Protein AF-C7GI98-F1 (afdb_monomer_lite)

Organism: NCBI:txid536231

Secondary structure (DSSP, 8-state):
--PPPPEEEE-SS--SSEEEEEEEEEEEEEEETTEEEEEEEEEEGGGGGSSSEEEEEE--SS-BHHHHHHHHHTTSTT-EEE-SS---B--S-EEEEEEEHHHHHHHHHHHTT--EEE-TT-SS-EEEES---PPP--TTS---------HHHH--

Sequence (156 aa):
NSMNAPIQLLGQGNTAGALFSGYPEKVEIKEERGYRIADIQAVSGTILLDQKKSNRVFQKKVQTYMGIASAVTADTEHSACILPGSDMRTGGTLIQYQETDWRFLKRMASQLGLPLVPDTSYYYPRFYLGLPEGEKRELGEIIFCDLCFDGRYYAV

Structure (mmCIF, N/CA/C/O backbone):
data_AF-C7GI98-F1
#
_entry.id   AF-C7GI98-F1
#
loop_
_atom_site.group_PDB
_atom_site.id
_atom_site.type_symbol
_atom_site.label_atom_id
_atom_site.label_alt_id
_atom_site.label_comp_id
_atom_site.label_asym_id
_atom_site.label_entity_id
_atom_site.label_seq_id
_atom_site.pdbx_PDB_ins_code
_atom_site.Cartn_x
_atom_site.Cartn_y
_atom_site.Cartn_z
_atom_site.occupancy
_atom_site.B_iso_or_equiv
_atom_site.auth_seq_id
_atom_site.auth_comp_id
_atom_site.auth_asym_id
_atom_site.auth_atom_id
_atom_site.pdbx_PDB_model_num
ATOM 1 N N . ASN A 1 1 ? -0.913 -18.409 -8.680 1.00 42.56 1 ASN A N 1
ATOM 2 C CA . ASN A 1 1 ? -0.400 -17.093 -9.107 1.00 42.56 1 ASN A CA 1
ATOM 3 C C . ASN A 1 1 ? 0.977 -16.881 -8.518 1.00 42.56 1 ASN A C 1
ATOM 5 O O . ASN A 1 1 ? 1.091 -16.288 -7.457 1.00 42.56 1 ASN A O 1
ATOM 9 N N . SER A 1 2 ? 2.014 -17.426 -9.153 1.00 44.22 2 SER A N 1
ATOM 10 C CA . SER A 1 2 ? 3.387 -17.034 -8.838 1.00 44.22 2 SER A CA 1
ATOM 11 C C . SER A 1 2 ? 3.554 -15.607 -9.341 1.00 44.22 2 SER A C 1
ATOM 13 O O . SER A 1 2 ? 3.569 -15.384 -10.551 1.00 44.22 2 SER A O 1
ATOM 15 N N . MET A 1 3 ? 3.581 -14.630 -8.441 1.00 56.97 3 MET A N 1
ATOM 16 C CA . MET A 1 3 ? 4.013 -13.302 -8.846 1.00 56.97 3 MET A CA 1
ATOM 17 C C . MET A 1 3 ? 5.445 -13.387 -9.347 1.00 56.97 3 MET A C 1
ATOM 19 O O . MET A 1 3 ? 6.275 -14.090 -8.771 1.00 56.97 3 MET A O 1
ATOM 23 N N . ASN A 1 4 ? 5.694 -12.706 -10.459 1.00 68.44 4 ASN A N 1
ATOM 24 C CA . ASN A 1 4 ? 7.030 -12.553 -11.008 1.00 68.44 4 ASN A CA 1
ATOM 25 C C . ASN A 1 4 ? 7.951 -11.953 -9.940 1.00 68.44 4 ASN A C 1
ATOM 27 O O . ASN A 1 4 ? 7.496 -11.191 -9.085 1.00 68.44 4 ASN A O 1
ATOM 31 N N . ALA A 1 5 ? 9.238 -12.297 -9.988 1.00 85.69 5 ALA A N 1
ATOM 32 C CA . ALA A 1 5 ? 10.224 -11.716 -9.086 1.00 85.69 5 ALA A CA 1
ATOM 33 C C . ALA A 1 5 ? 10.155 -10.177 -9.139 1.00 85.69 5 ALA A C 1
ATOM 35 O O . ALA A 1 5 ? 9.956 -9.616 -10.226 1.00 85.69 5 ALA A O 1
ATOM 36 N N . PRO A 1 6 ? 10.287 -9.491 -7.993 1.00 90.25 6 PRO A N 1
ATOM 37 C CA . PRO A 1 6 ? 10.216 -8.046 -7.982 1.00 90.25 6 PRO A CA 1
ATOM 38 C C . PRO A 1 6 ? 11.416 -7.434 -8.716 1.00 90.25 6 PRO A C 1
ATOM 40 O O . PRO A 1 6 ? 12.510 -7.999 -8.747 1.00 90.25 6 PRO A O 1
ATOM 43 N N . ILE A 1 7 ? 11.206 -6.253 -9.289 1.00 90.94 7 ILE A N 1
ATOM 44 C CA . ILE A 1 7 ? 12.221 -5.466 -9.986 1.00 90.94 7 ILE A CA 1
ATOM 45 C C . ILE A 1 7 ? 12.603 -4.237 -9.166 1.00 90.94 7 ILE A C 1
ATOM 47 O O . ILE A 1 7 ? 11.792 -3.704 -8.405 1.00 90.94 7 ILE A O 1
ATOM 51 N N . GLN A 1 8 ? 13.840 -3.783 -9.350 1.00 90.69 8 GLN A N 1
ATOM 52 C CA . GLN A 1 8 ? 14.367 -2.574 -8.731 1.00 90.69 8 GLN A CA 1
ATOM 53 C C . GLN A 1 8 ? 14.937 -1.632 -9.785 1.00 90.69 8 GLN A C 1
ATOM 55 O O . GLN A 1 8 ? 15.729 -2.045 -10.630 1.00 90.69 8 GLN A O 1
ATOM 60 N N . LEU A 1 9 ? 14.558 -0.362 -9.695 1.00 87.88 9 LEU A N 1
ATOM 61 C CA . LEU A 1 9 ? 15.184 0.738 -10.410 1.00 87.88 9 LEU A CA 1
ATOM 62 C C . LEU A 1 9 ? 16.106 1.474 -9.439 1.00 87.88 9 LEU A C 1
ATOM 64 O O . LEU A 1 9 ? 15.658 1.975 -8.407 1.00 87.88 9 LEU A O 1
ATOM 68 N N . LEU A 1 10 ? 17.392 1.540 -9.770 1.00 86.50 10 LEU A N 1
ATOM 69 C CA . LEU A 1 10 ? 18.412 2.194 -8.954 1.00 86.50 10 LEU A CA 1
ATOM 70 C C . LEU A 1 10 ? 18.889 3.473 -9.644 1.00 86.50 10 LEU A C 1
ATOM 72 O O . LEU A 1 10 ? 19.082 3.492 -10.859 1.00 86.50 10 LEU A O 1
ATOM 76 N N . GLY A 1 11 ? 19.091 4.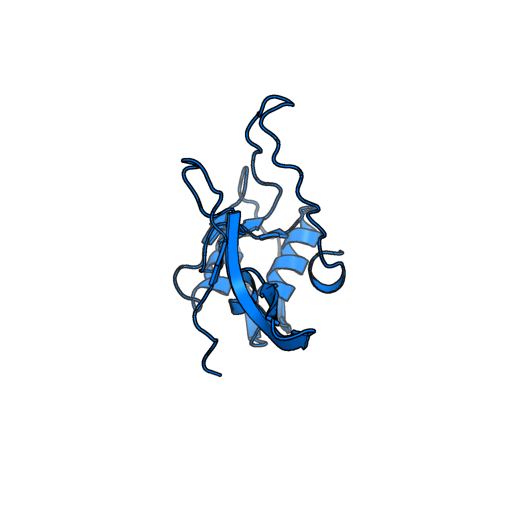532 -8.863 1.00 78.81 11 GLY A N 1
ATOM 77 C CA . GLY A 1 11 ? 19.710 5.761 -9.349 1.00 78.81 11 GLY A CA 1
ATOM 78 C C . GLY A 1 11 ? 21.210 5.567 -9.547 1.00 78.81 11 GLY A C 1
ATOM 79 O O . GLY A 1 11 ? 21.880 4.926 -8.736 1.00 78.81 11 GLY A O 1
ATOM 80 N N . GLN A 1 12 ? 21.759 6.120 -10.627 1.00 69.12 12 GLN A N 1
ATOM 81 C CA . GLN A 1 12 ? 23.196 6.073 -10.877 1.00 69.12 12 GLN A CA 1
ATOM 82 C C . GLN A 1 12 ? 23.886 7.197 -10.083 1.00 69.12 12 GLN A C 1
ATOM 84 O O . GLN A 1 12 ? 23.622 8.370 -10.323 1.00 69.12 12 GLN A O 1
ATOM 89 N N . GLY A 1 13 ? 24.762 6.838 -9.136 1.00 59.97 13 GLY A N 1
ATOM 90 C CA . GLY A 1 13 ? 25.473 7.787 -8.265 1.00 59.97 13 GLY A CA 1
ATOM 91 C C . GLY A 1 13 ? 24.946 7.786 -6.827 1.00 59.97 13 GLY A C 1
ATOM 92 O O . GLY A 1 13 ? 24.028 8.526 -6.503 1.00 59.97 13 GLY A O 1
ATOM 93 N N . ASN A 1 14 ? 25.532 6.917 -5.995 1.00 49.59 14 ASN A N 1
ATOM 94 C CA . ASN A 1 14 ? 25.487 6.842 -4.522 1.00 49.59 14 ASN A CA 1
ATOM 95 C C . ASN A 1 14 ? 24.277 7.469 -3.786 1.00 49.59 14 ASN A C 1
ATOM 97 O O . ASN A 1 14 ? 24.443 8.171 -2.790 1.00 49.59 14 ASN A O 1
ATOM 101 N N . THR A 1 15 ? 23.059 7.203 -4.249 1.00 57.34 15 THR A N 1
ATOM 102 C CA . THR A 1 15 ? 21.823 7.518 -3.529 1.00 57.34 15 THR A CA 1
ATOM 103 C C . THR A 1 15 ? 21.448 6.291 -2.703 1.00 57.34 15 THR A C 1
ATOM 105 O O . THR A 1 15 ? 21.424 5.173 -3.212 1.00 57.34 15 THR A O 1
ATOM 108 N N . ALA A 1 16 ? 21.228 6.477 -1.400 1.00 60.88 16 ALA A N 1
ATOM 109 C CA . ALA A 1 16 ? 21.104 5.405 -0.405 1.00 60.88 16 ALA A CA 1
ATOM 110 C C . ALA A 1 16 ? 19.768 4.620 -0.464 1.00 60.88 16 ALA A C 1
ATOM 112 O O . ALA A 1 16 ? 19.236 4.226 0.572 1.00 60.88 16 ALA A O 1
ATOM 113 N N . GLY A 1 17 ? 19.205 4.388 -1.655 1.00 71.56 17 GLY A N 1
ATOM 114 C CA . GLY A 1 17 ? 17.945 3.665 -1.821 1.00 71.56 17 GLY A CA 1
ATOM 115 C C . GLY A 1 17 ? 17.544 3.434 -3.278 1.00 71.56 17 GLY A C 1
ATOM 116 O O . GLY A 1 17 ? 18.023 4.106 -4.191 1.00 71.56 17 GLY A O 1
ATOM 117 N N . ALA A 1 18 ? 16.649 2.466 -3.494 1.00 84.19 18 ALA A N 1
ATOM 118 C CA . ALA A 1 18 ? 16.031 2.246 -4.796 1.00 84.19 18 ALA A CA 1
ATOM 119 C C . ALA A 1 18 ? 15.087 3.406 -5.146 1.00 84.19 18 ALA A C 1
ATOM 121 O O . ALA A 1 18 ? 14.302 3.840 -4.305 1.00 84.19 18 ALA A O 1
ATOM 122 N N . LEU A 1 19 ? 15.135 3.868 -6.399 1.00 85.69 19 LEU A N 1
ATOM 123 C CA . LEU A 1 19 ? 14.170 4.833 -6.938 1.00 85.69 19 LEU A CA 1
ATOM 124 C C . LEU A 1 19 ? 12.779 4.208 -7.051 1.00 85.69 19 LEU A C 1
ATOM 126 O O . LEU A 1 19 ? 11.769 4.886 -6.887 1.00 85.69 19 LEU A O 1
ATOM 130 N N . PHE A 1 20 ? 12.742 2.909 -7.347 1.00 89.19 20 PHE A N 1
ATOM 131 C CA . PHE A 1 20 ? 11.522 2.126 -7.375 1.00 89.19 20 PHE A CA 1
ATOM 132 C C . PHE A 1 20 ? 11.819 0.653 -7.079 1.00 89.19 20 PHE A C 1
ATOM 134 O O . PHE A 1 20 ? 12.808 0.102 -7.555 1.00 89.19 20 PHE A O 1
ATOM 141 N N . SER A 1 21 ? 10.923 0.012 -6.346 1.00 91.69 21 SER A N 1
ATOM 142 C CA . SER A 1 21 ? 10.881 -1.407 -6.032 1.00 91.69 21 SER A CA 1
ATOM 143 C C . SER A 1 21 ? 9.436 -1.869 -6.197 1.00 91.69 21 SER A C 1
ATOM 145 O O . SER A 1 21 ? 8.518 -1.303 -5.600 1.00 91.69 21 SER A O 1
ATOM 147 N N . GLY A 1 22 ? 9.210 -2.903 -6.998 1.00 92.81 22 GLY A N 1
ATOM 148 C CA . GLY A 1 22 ? 7.849 -3.354 -7.264 1.00 92.81 22 GLY A CA 1
ATOM 149 C C . GLY A 1 22 ? 7.779 -4.601 -8.122 1.00 92.81 22 GLY A C 1
ATOM 150 O O . GLY A 1 22 ? 8.787 -5.254 -8.372 1.00 92.81 22 GLY A O 1
ATOM 151 N N . TYR A 1 23 ? 6.579 -4.929 -8.576 1.00 92.75 23 TYR A N 1
ATOM 152 C CA . TYR A 1 23 ? 6.300 -6.121 -9.366 1.00 92.75 23 TYR A CA 1
ATOM 153 C C . TYR A 1 23 ? 5.963 -5.728 -10.805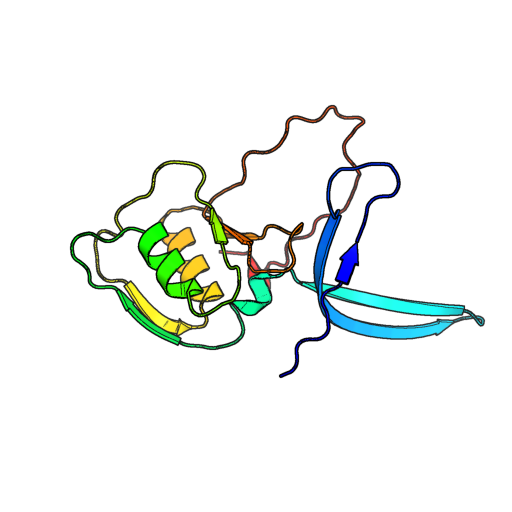 1.00 92.75 23 TYR A C 1
ATOM 155 O O . TYR A 1 23 ? 5.219 -4.764 -11.008 1.00 92.75 23 TYR A O 1
ATOM 163 N N . PRO A 1 24 ? 6.476 -6.452 -11.814 1.00 91.69 24 PRO A N 1
ATOM 164 C CA . PRO A 1 24 ? 6.105 -6.199 -13.198 1.00 91.69 24 PRO A CA 1
ATOM 165 C C . PRO A 1 24 ? 4.640 -6.601 -13.419 1.00 91.69 24 PRO A C 1
ATOM 167 O O . PRO A 1 24 ? 4.261 -7.754 -13.210 1.00 91.69 24 PRO A O 1
ATOM 170 N N . GLU A 1 25 ? 3.827 -5.642 -13.851 1.00 89.38 25 GLU A N 1
ATOM 171 C CA . GLU A 1 25 ? 2.418 -5.828 -14.214 1.00 89.38 25 GLU A CA 1
ATOM 172 C C . GLU A 1 25 ? 2.283 -6.191 -15.697 1.00 89.38 25 GLU A C 1
ATOM 174 O O . GLU A 1 25 ? 1.490 -7.058 -16.066 1.00 89.38 25 GLU A O 1
ATOM 179 N N . LYS A 1 26 ? 3.100 -5.568 -16.552 1.00 89.25 26 LYS A N 1
ATOM 180 C CA . LYS A 1 26 ? 3.115 -5.817 -17.993 1.00 89.25 26 LYS A CA 1
ATOM 181 C C . LYS A 1 26 ? 4.538 -5.739 -18.527 1.00 89.25 26 LYS A C 1
ATOM 183 O O . LYS A 1 26 ? 5.28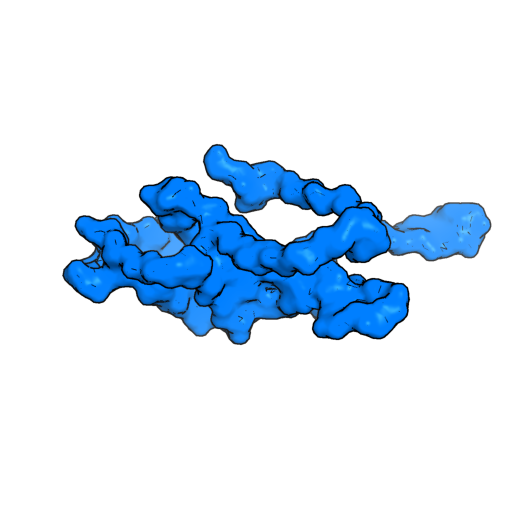3 -4.831 -18.172 1.00 89.25 26 LYS A O 1
ATOM 188 N N . VAL A 1 27 ? 4.898 -6.687 -19.388 1.00 89.56 27 VAL A N 1
ATOM 189 C CA . VAL A 1 27 ? 6.196 -6.724 -20.069 1.00 89.56 27 VAL A CA 1
ATOM 190 C C . VAL A 1 27 ? 5.950 -6.961 -21.551 1.00 89.56 27 VAL A C 1
ATOM 192 O O . VAL A 1 27 ? 5.330 -7.956 -21.924 1.00 89.56 27 VAL A O 1
ATOM 195 N N . GLU A 1 28 ? 6.439 -6.057 -22.392 1.00 91.44 28 GLU A N 1
ATOM 196 C CA . GLU A 1 28 ? 6.446 -6.207 -23.846 1.00 91.44 28 GLU A CA 1
ATOM 197 C C . GLU A 1 28 ? 7.882 -6.132 -24.355 1.00 91.44 28 GLU A C 1
ATOM 199 O O . GLU A 1 28 ? 8.651 -5.271 -23.937 1.00 91.44 28 GLU A O 1
ATOM 204 N N . ILE A 1 29 ? 8.250 -7.025 -25.272 1.00 91.75 29 ILE A N 1
ATOM 205 C CA . ILE A 1 29 ? 9.555 -7.002 -25.935 1.00 91.75 29 ILE A CA 1
ATOM 206 C C . ILE A 1 29 ? 9.308 -6.805 -27.424 1.00 91.75 29 ILE A C 1
ATOM 208 O O . ILE A 1 29 ? 8.548 -7.557 -28.035 1.00 91.75 29 ILE A O 1
ATOM 212 N N . LYS A 1 30 ? 9.947 -5.791 -28.001 1.00 92.31 30 LYS A N 1
ATOM 213 C CA . LYS A 1 30 ? 9.847 -5.428 -29.417 1.00 92.31 30 LYS A CA 1
ATOM 214 C C . LYS A 1 30 ? 11.239 -5.453 -30.035 1.00 92.31 30 LYS A C 1
ATOM 216 O O . LYS A 1 30 ? 12.220 -5.126 -29.371 1.00 92.31 30 LYS A O 1
ATOM 221 N N . GLU A 1 31 ? 11.330 -5.854 -31.297 1.00 91.25 31 GLU A N 1
ATOM 222 C CA . GLU A 1 31 ? 12.566 -5.761 -32.071 1.00 91.25 31 GLU A CA 1
ATOM 223 C C . GLU A 1 31 ? 12.406 -4.665 -33.121 1.00 91.25 31 GLU A C 1
ATOM 225 O O . GLU A 1 31 ? 11.534 -4.743 -33.985 1.00 91.25 31 GLU A O 1
ATOM 230 N N . GLU A 1 32 ? 13.226 -3.624 -33.029 1.00 89.50 32 GLU A N 1
A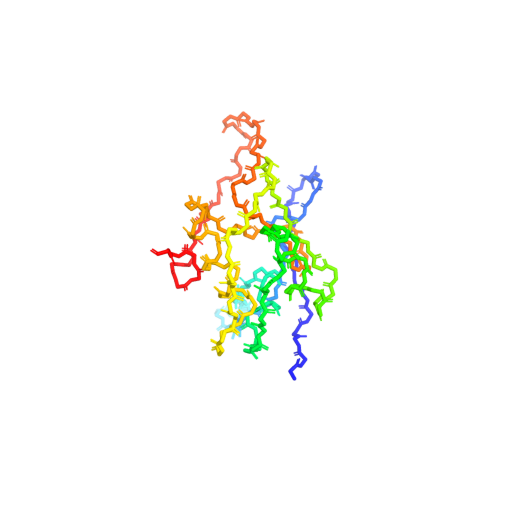TOM 231 C CA . GLU A 1 32 ? 13.162 -2.472 -33.917 1.00 89.50 32 GLU A CA 1
ATOM 232 C C . GLU A 1 32 ? 14.563 -2.133 -34.427 1.00 89.50 32 GLU A C 1
ATOM 234 O O . GLU A 1 32 ? 15.490 -1.903 -33.652 1.00 89.50 32 GLU A O 1
ATOM 239 N N . ARG A 1 33 ? 14.732 -2.129 -35.759 1.00 87.88 33 ARG A N 1
ATOM 240 C CA . ARG A 1 33 ? 16.006 -1.812 -36.441 1.00 87.88 33 ARG A CA 1
ATOM 241 C C . ARG A 1 33 ? 17.206 -2.634 -35.929 1.00 87.88 33 ARG A C 1
ATOM 243 O O . ARG A 1 33 ? 18.325 -2.133 -35.895 1.00 87.88 33 ARG A O 1
ATOM 250 N N . GLY A 1 34 ? 16.970 -3.889 -35.536 1.00 90.19 34 GLY A N 1
ATOM 251 C CA . GLY A 1 34 ? 17.990 -4.798 -34.996 1.00 90.19 34 GLY A CA 1
ATOM 252 C C . GLY A 1 34 ? 18.274 -4.643 -33.496 1.00 90.19 34 GLY A C 1
ATOM 253 O O . GLY A 1 34 ? 19.124 -5.356 -32.967 1.00 90.19 34 GLY A O 1
ATOM 254 N N . TYR A 1 35 ? 17.565 -3.753 -32.794 1.00 89.56 35 TYR A N 1
ATOM 255 C CA . TYR A 1 35 ? 17.629 -3.609 -31.339 1.00 89.56 35 TYR A CA 1
ATOM 256 C C . TYR A 1 35 ? 16.433 -4.286 -30.674 1.00 89.56 35 TYR A C 1
ATOM 258 O O . TYR A 1 35 ? 15.310 -4.187 -31.161 1.00 89.56 35 TYR A O 1
ATOM 266 N N . ARG A 1 36 ? 16.658 -4.928 -29.523 1.00 89.81 36 ARG A N 1
ATOM 267 C CA . ARG A 1 36 ? 15.580 -5.422 -28.657 1.00 89.81 36 ARG A CA 1
ATOM 268 C C . ARG A 1 36 ? 15.259 -4.373 -27.601 1.00 89.81 36 ARG A C 1
ATOM 270 O O . ARG A 1 36 ? 16.131 -4.009 -26.818 1.00 89.81 36 ARG A O 1
ATOM 277 N N . ILE A 1 37 ? 14.016 -3.917 -27.584 1.00 91.06 37 ILE A N 1
ATOM 278 C CA . ILE A 1 37 ? 13.484 -2.922 -26.654 1.00 91.06 37 ILE A CA 1
ATOM 279 C C . ILE A 1 37 ? 12.500 -3.635 -25.726 1.00 91.06 37 ILE A C 1
ATOM 281 O O . ILE A 1 37 ? 11.646 -4.385 -26.198 1.00 91.06 37 ILE A O 1
ATOM 285 N N . ALA A 1 38 ? 12.632 -3.423 -24.416 1.00 88.62 38 ALA A N 1
ATOM 286 C CA . ALA A 1 38 ? 11.720 -3.961 -23.412 1.00 88.62 38 ALA A CA 1
ATOM 287 C C . ALA A 1 38 ? 10.940 -2.823 -22.741 1.00 88.62 38 ALA A C 1
ATOM 289 O O . ALA A 1 38 ? 11.536 -1.986 -22.065 1.00 88.62 38 ALA A O 1
ATOM 290 N N . ASP A 1 39 ? 9.618 -2.834 -22.896 1.00 90.06 39 ASP A N 1
ATOM 291 C CA . ASP A 1 39 ? 8.691 -1.944 -22.199 1.00 90.06 39 ASP A CA 1
ATOM 292 C C . ASP A 1 39 ? 8.159 -2.672 -20.959 1.00 90.06 39 ASP A C 1
ATOM 294 O O . ASP A 1 39 ? 7.487 -3.703 -21.068 1.00 90.06 39 ASP A O 1
ATOM 298 N N . ILE A 1 40 ? 8.464 -2.150 -19.770 1.00 88.38 40 ILE A N 1
ATOM 299 C CA . ILE A 1 40 ? 8.073 -2.755 -18.492 1.00 88.38 40 ILE A CA 1
ATOM 300 C C . ILE A 1 40 ? 7.205 -1.765 -17.719 1.00 88.38 40 ILE A C 1
ATOM 302 O O . ILE A 1 40 ? 7.669 -0.704 -17.312 1.00 88.38 40 ILE A O 1
ATOM 306 N N . GLN A 1 41 ? 5.954 -2.144 -17.470 1.00 91.25 41 GLN A N 1
ATOM 307 C CA . GLN A 1 41 ? 5.076 -1.473 -16.517 1.00 91.25 41 GLN A CA 1
ATOM 308 C C . GLN A 1 41 ? 5.162 -2.210 -15.187 1.00 91.25 41 GLN A C 1
ATOM 310 O O . GLN A 1 41 ? 4.951 -3.425 -15.132 1.00 91.25 41 GLN A O 1
ATOM 315 N N . ALA A 1 42 ? 5.455 -1.481 -14.116 1.00 90.94 42 ALA A N 1
ATOM 316 C CA . ALA A 1 42 ? 5.566 -2.045 -12.783 1.00 90.94 42 ALA A CA 1
ATOM 317 C C . ALA A 1 42 ? 4.703 -1.291 -11.775 1.00 90.94 42 ALA A C 1
ATOM 319 O O . ALA A 1 42 ? 4.483 -0.087 -11.892 1.00 90.94 42 ALA A O 1
ATOM 320 N N . VAL A 1 43 ? 4.234 -2.026 -10.772 1.00 92.50 43 VAL A N 1
ATOM 321 C CA . VAL A 1 43 ? 3.390 -1.535 -9.679 1.00 92.50 43 VAL A CA 1
ATOM 322 C C . VAL A 1 43 ? 4.082 -1.775 -8.341 1.00 92.50 43 VAL A C 1
ATOM 324 O O . VAL A 1 43 ? 4.878 -2.705 -8.205 1.00 92.50 43 VAL A O 1
ATOM 327 N N . SER A 1 44 ? 3.824 -0.920 -7.352 1.00 93.19 44 SER A N 1
ATOM 328 C CA . SER A 1 44 ? 4.478 -1.010 -6.039 1.00 93.19 44 SER A CA 1
ATOM 329 C C . SER A 1 44 ? 4.083 -2.283 -5.282 1.00 93.19 44 SER A C 1
ATOM 331 O O . SER A 1 44 ? 3.114 -2.964 -5.629 1.00 93.19 44 SER A O 1
ATOM 333 N N . GLY A 1 45 ? 4.787 -2.575 -4.184 1.00 93.38 45 GLY A N 1
ATOM 334 C CA . GLY A 1 45 ? 4.487 -3.726 -3.327 1.00 93.38 45 GLY A CA 1
ATOM 335 C C . GLY A 1 45 ? 3.050 -3.774 -2.794 1.00 93.38 45 GLY A C 1
ATOM 336 O O . GLY A 1 45 ? 2.550 -4.846 -2.469 1.00 93.38 45 GLY A O 1
ATOM 337 N N . THR A 1 46 ? 2.331 -2.646 -2.768 1.00 94.81 46 THR A N 1
ATOM 338 C CA . THR A 1 46 ? 0.919 -2.599 -2.342 1.00 94.81 46 THR A CA 1
ATOM 339 C C . THR A 1 46 ? -0.027 -3.436 -3.207 1.00 94.81 46 THR A C 1
ATOM 341 O O . THR A 1 46 ? -1.094 -3.812 -2.722 1.00 94.81 46 THR A O 1
ATOM 344 N N . ILE A 1 47 ? 0.380 -3.842 -4.419 1.00 94.00 47 ILE A N 1
ATOM 345 C CA . ILE A 1 47 ? -0.388 -4.783 -5.250 1.00 94.00 47 ILE A CA 1
ATOM 346 C C . ILE A 1 47 ? -0.663 -6.114 -4.539 1.00 94.00 47 ILE A C 1
ATOM 348 O O . ILE A 1 47 ? -1.660 -6.772 -4.828 1.00 94.00 47 ILE A O 1
ATOM 352 N N . LEU A 1 48 ? 0.180 -6.513 -3.580 1.00 94.00 48 LEU A N 1
ATOM 353 C CA . LEU A 1 48 ? -0.020 -7.723 -2.775 1.00 94.00 48 LEU A CA 1
ATOM 354 C C . LEU A 1 48 ? -1.275 -7.642 -1.894 1.00 94.00 48 LEU A C 1
ATOM 356 O O . LEU A 1 48 ? -1.878 -8.667 -1.591 1.00 94.00 48 LEU A O 1
ATOM 360 N N . LEU A 1 49 ? -1.712 -6.429 -1.547 1.00 96.00 49 LEU A N 1
ATOM 361 C CA . LEU A 1 49 ? -2.926 -6.177 -0.768 1.00 96.00 49 LEU A CA 1
ATOM 362 C C . LEU A 1 49 ? -4.186 -6.086 -1.647 1.00 96.00 49 LEU A C 1
ATOM 364 O O . LEU A 1 49 ? -5.300 -6.079 -1.123 1.00 96.00 49 LEU A O 1
ATOM 368 N N . ASP A 1 50 ? -4.049 -6.017 -2.976 1.00 95.62 50 ASP A N 1
ATOM 369 C CA . ASP A 1 50 ? -5.170 -5.822 -3.910 1.00 95.62 50 ASP A CA 1
ATOM 370 C C . ASP A 1 50 ? -5.531 -7.087 -4.714 1.00 95.62 50 ASP A C 1
ATOM 372 O O . ASP A 1 50 ? -6.097 -7.015 -5.801 1.00 95.62 50 ASP A O 1
ATOM 376 N N . GLN A 1 51 ? -5.209 -8.276 -4.192 1.00 90.50 51 GLN A N 1
ATOM 377 C CA . GLN A 1 51 ? -5.329 -9.537 -4.952 1.00 90.50 51 GLN A CA 1
ATOM 378 C C . GLN A 1 51 ? -6.556 -10.361 -4.605 1.00 90.50 51 GLN A C 1
ATOM 380 O O . GLN A 1 51 ? -7.125 -11.049 -5.453 1.00 90.50 51 GLN A O 1
ATOM 385 N N . LYS A 1 52 ? -6.938 -10.342 -3.329 1.00 93.88 52 LYS A N 1
ATOM 386 C CA . LYS A 1 52 ? -7.973 -11.211 -2.787 1.00 93.88 52 LYS A CA 1
ATOM 387 C C . LYS A 1 52 ? -8.989 -10.377 -2.034 1.00 93.88 52 LYS A C 1
ATOM 389 O O . LYS A 1 52 ? -8.642 -9.563 -1.186 1.00 93.88 52 LYS A O 1
ATOM 394 N N . LYS A 1 53 ? -10.261 -10.617 -2.341 1.00 96.75 53 LYS A N 1
ATOM 395 C CA . LYS A 1 53 ? -11.376 -10.074 -1.571 1.00 96.75 53 LYS A CA 1
ATOM 396 C C . LYS A 1 53 ? -11.514 -10.824 -0.255 1.00 96.75 53 LYS A C 1
ATOM 398 O O . LYS A 1 53 ? -11.454 -12.056 -0.231 1.00 96.75 53 LYS A O 1
ATOM 403 N N . SER A 1 54 ? -11.780 -10.077 0.802 1.00 96.44 54 SER A N 1
ATOM 404 C CA . SER A 1 54 ? -11.932 -10.606 2.151 1.00 96.44 54 SER A CA 1
ATOM 405 C C . SER A 1 54 ? -13.261 -10.163 2.754 1.00 96.44 54 SER A C 1
ATOM 407 O O . SER A 1 54 ? -13.884 -9.197 2.312 1.00 96.44 54 SER A O 1
ATOM 409 N N . ASN A 1 55 ? -13.712 -10.911 3.761 1.00 97.25 55 ASN A N 1
ATOM 410 C CA . ASN A 1 55 ? -14.875 -10.563 4.566 1.00 97.25 55 ASN A CA 1
ATOM 411 C C . ASN A 1 55 ? -14.447 -10.585 6.034 1.00 97.25 55 ASN A C 1
ATOM 413 O O . ASN A 1 55 ? -14.160 -11.654 6.571 1.00 97.25 55 ASN A O 1
ATOM 417 N N . ARG A 1 56 ? -14.344 -9.412 6.662 1.00 96.88 56 ARG A N 1
ATOM 418 C CA . ARG A 1 56 ? -13.867 -9.254 8.044 1.00 96.88 56 ARG A CA 1
ATOM 419 C C . ARG A 1 56 ? -14.718 -8.221 8.777 1.00 96.88 56 ARG A C 1
ATOM 421 O O . ARG A 1 56 ? -15.209 -7.268 8.176 1.00 96.88 56 ARG A O 1
ATOM 428 N N . VAL A 1 57 ? -14.885 -8.407 10.082 1.00 96.94 57 VAL A N 1
ATOM 429 C CA . VAL A 1 57 ? -15.696 -7.532 10.935 1.00 96.94 57 VAL A CA 1
ATOM 430 C C . VAL A 1 57 ? -14.841 -7.018 12.089 1.00 96.94 57 VAL A C 1
ATOM 432 O O . VAL A 1 57 ? -14.275 -7.800 12.851 1.00 96.94 57 VAL A O 1
ATOM 435 N N . PHE A 1 58 ? -14.777 -5.697 12.235 1.00 96.31 58 PHE A N 1
ATOM 436 C CA . PHE A 1 58 ? -14.007 -4.998 13.260 1.00 96.31 58 PHE A CA 1
ATOM 437 C C . PHE A 1 58 ? -14.969 -4.259 14.198 1.00 96.31 58 PHE A C 1
ATOM 439 O O . PHE A 1 58 ? -15.444 -3.165 13.888 1.00 96.31 58 PHE A O 1
ATOM 446 N N . GLN A 1 59 ? -15.284 -4.885 15.335 1.00 94.31 59 GLN A N 1
ATOM 447 C CA . GLN A 1 59 ? -16.312 -4.453 16.302 1.00 94.31 59 GLN A CA 1
ATOM 448 C C . GLN A 1 59 ? -15.762 -4.140 17.704 1.00 94.31 59 GLN A C 1
ATOM 450 O O . GLN A 1 59 ? -16.525 -3.953 18.654 1.00 94.31 59 GLN A O 1
ATOM 455 N N . LYS A 1 60 ? -14.439 -4.123 17.889 1.00 92.19 60 LYS A N 1
ATOM 456 C CA . LYS A 1 60 ? -13.851 -3.927 19.220 1.00 92.19 60 LYS A CA 1
ATOM 457 C C . LYS A 1 60 ? -14.179 -2.516 19.732 1.00 92.19 60 LYS A C 1
ATOM 459 O O . LYS A 1 60 ? -13.951 -1.527 19.042 1.00 92.19 60 LYS A O 1
ATOM 464 N N . LYS A 1 61 ? -14.655 -2.421 20.985 1.00 82.88 61 LYS A N 1
ATOM 465 C CA . LYS A 1 61 ? -15.045 -1.146 21.634 1.00 82.88 61 LYS A CA 1
ATOM 466 C C . LYS A 1 61 ? -13.920 -0.106 21.629 1.00 82.88 61 LYS A C 1
ATOM 468 O O . LYS A 1 61 ? -14.162 1.088 21.460 1.00 82.88 61 LYS A O 1
ATOM 473 N N . VAL A 1 62 ? -12.688 -0.559 21.849 1.00 88.44 62 VAL A N 1
ATOM 474 C CA . VAL A 1 62 ? -11.471 0.255 21.806 1.00 88.44 62 VAL A CA 1
ATOM 475 C C . VAL A 1 62 ? -10.621 -0.277 20.655 1.00 88.44 62 VAL A C 1
ATOM 477 O O . VAL A 1 62 ? -9.837 -1.202 20.842 1.00 88.44 62 VAL A O 1
ATOM 480 N N . GLN A 1 63 ? -10.840 0.248 19.447 1.00 93.38 63 GLN A N 1
ATOM 481 C CA . GLN A 1 63 ? -10.058 -0.097 18.258 1.00 93.38 63 GLN A CA 1
ATOM 482 C C . GLN A 1 63 ? -9.693 1.157 17.473 1.00 93.38 63 GLN A C 1
ATOM 484 O O . GLN A 1 63 ? -10.483 2.107 17.390 1.00 93.38 63 GLN A O 1
ATOM 489 N N . THR A 1 64 ? -8.505 1.137 16.894 1.00 95.44 64 THR A N 1
ATOM 490 C CA . THR A 1 64 ? -7.935 2.262 16.165 1.00 95.44 64 THR A CA 1
ATOM 491 C C . THR A 1 64 ? -7.738 1.936 14.693 1.00 95.44 64 THR A C 1
ATOM 493 O O . THR A 1 64 ? -7.801 0.767 14.300 1.00 95.44 64 THR A O 1
ATOM 496 N N . TYR A 1 65 ? -7.522 2.964 13.876 1.00 94.31 65 TYR A N 1
ATOM 497 C CA . TYR A 1 65 ? -7.278 2.780 12.448 1.00 94.31 65 TYR A CA 1
ATOM 498 C C . TYR A 1 65 ? -5.988 1.997 12.200 1.00 94.31 65 TYR A C 1
ATOM 500 O O . TYR A 1 65 ? -6.019 1.057 11.407 1.00 94.31 65 TYR A O 1
ATOM 508 N N . MET A 1 66 ? -4.903 2.279 12.935 1.00 95.12 66 MET A N 1
ATOM 509 C CA . MET A 1 66 ? -3.675 1.480 12.812 1.00 95.12 66 MET A CA 1
ATOM 510 C C . MET A 1 66 ? -3.862 0.048 13.302 1.00 95.12 66 MET A C 1
ATOM 512 O O . MET A 1 66 ? -3.355 -0.881 12.682 1.00 95.12 66 MET A O 1
ATOM 516 N N . GLY A 1 67 ? -4.635 -0.164 14.371 1.00 95.50 67 GLY A N 1
ATOM 517 C CA . GLY A 1 67 ? -4.935 -1.510 14.856 1.00 95.50 67 GLY A CA 1
ATOM 518 C C . GLY A 1 67 ? -5.683 -2.359 13.824 1.00 95.50 67 GLY A C 1
ATOM 519 O O . GLY A 1 67 ? -5.399 -3.547 13.678 1.00 95.50 67 GLY A O 1
ATOM 520 N N . ILE A 1 68 ? -6.617 -1.752 13.084 1.00 96.00 68 ILE A N 1
ATOM 521 C CA . ILE A 1 68 ? -7.306 -2.423 11.976 1.00 96.00 68 ILE A CA 1
ATOM 522 C C . ILE A 1 68 ? -6.364 -2.619 10.792 1.00 96.00 68 ILE A C 1
ATOM 524 O O . ILE A 1 68 ? -6.333 -3.720 10.254 1.00 96.00 68 ILE A O 1
ATOM 528 N N . ALA A 1 69 ? -5.578 -1.608 10.410 1.00 96.06 69 ALA A N 1
ATOM 529 C CA . ALA A 1 69 ? -4.634 -1.723 9.301 1.00 96.06 69 ALA A CA 1
ATOM 530 C C . ALA A 1 69 ? -3.651 -2.883 9.519 1.00 96.06 69 ALA A C 1
ATOM 532 O O . ALA A 1 69 ? -3.528 -3.742 8.651 1.00 96.06 69 ALA A O 1
ATOM 533 N N . SER A 1 70 ? -3.068 -2.991 10.717 1.00 95.12 70 SER A N 1
ATOM 534 C CA . SER A 1 70 ? -2.196 -4.110 11.091 1.00 95.12 70 SER A CA 1
ATOM 535 C C . SER A 1 70 ? -2.902 -5.466 11.030 1.00 95.12 70 SER A C 1
ATOM 537 O O . SER A 1 70 ? -2.301 -6.452 10.621 1.00 95.12 70 SER A O 1
ATOM 539 N N . ALA A 1 71 ? -4.177 -5.543 11.424 1.00 95.62 71 ALA A N 1
ATOM 540 C CA . ALA A 1 71 ? -4.943 -6.788 11.351 1.00 95.62 71 ALA A CA 1
ATOM 541 C C . ALA A 1 71 ? -5.300 -7.174 9.907 1.00 95.62 71 ALA A C 1
ATOM 543 O O . ALA A 1 71 ? -5.335 -8.355 9.576 1.00 95.62 71 ALA A O 1
ATOM 544 N N . VAL A 1 72 ? -5.570 -6.186 9.054 1.00 96.25 72 VAL A N 1
ATOM 545 C CA . VAL A 1 72 ? -5.886 -6.376 7.634 1.00 96.25 72 VAL A CA 1
ATOM 546 C C . VAL A 1 72 ? -4.665 -6.874 6.870 1.00 96.25 72 VAL A C 1
ATOM 548 O O . VAL A 1 72 ? -4.803 -7.770 6.045 1.00 96.25 72 VAL A O 1
ATOM 551 N N . THR A 1 73 ? -3.476 -6.340 7.159 1.00 95.44 73 THR A N 1
ATOM 552 C CA . THR A 1 73 ? -2.247 -6.709 6.444 1.00 95.44 73 THR A CA 1
ATOM 553 C C . THR A 1 73 ? -1.490 -7.884 7.071 1.00 95.44 73 THR A C 1
ATOM 555 O O . THR A 1 73 ? -0.493 -8.321 6.503 1.00 95.44 73 THR A O 1
ATOM 558 N N . ALA A 1 74 ? -1.958 -8.436 8.197 1.00 93.81 74 ALA A N 1
ATOM 559 C CA . ALA A 1 74 ? -1.280 -9.504 8.942 1.00 93.81 74 ALA A CA 1
ATOM 560 C C . ALA A 1 74 ? -1.003 -10.771 8.113 1.00 93.81 74 ALA A C 1
ATOM 562 O O . ALA A 1 74 ? 0.009 -11.433 8.324 1.00 93.81 74 ALA A O 1
ATOM 563 N N . ASP A 1 75 ? -1.881 -11.083 7.157 1.00 91.00 75 ASP A N 1
ATOM 564 C CA . ASP A 1 75 ? -1.739 -12.243 6.268 1.00 91.00 75 ASP A CA 1
ATOM 565 C C . ASP A 1 75 ? -0.745 -11.990 5.113 1.00 91.00 75 ASP A C 1
ATOM 567 O O . ASP A 1 75 ? -0.501 -12.881 4.301 1.00 91.00 75 ASP A O 1
ATOM 571 N N . THR A 1 76 ? -0.196 -10.774 4.999 1.00 92.19 76 THR A N 1
ATOM 572 C CA . THR A 1 76 ? 0.727 -10.376 3.929 1.00 92.19 76 THR A CA 1
ATOM 573 C C . THR A 1 76 ? 2.127 -10.131 4.479 1.00 92.19 76 THR A C 1
ATOM 575 O O . THR A 1 76 ? 2.332 -9.290 5.360 1.00 92.19 76 THR A O 1
ATOM 578 N N . GLU A 1 77 ? 3.099 -10.854 3.925 1.00 89.75 77 GLU A N 1
ATOM 579 C CA . GLU A 1 77 ? 4.488 -10.849 4.381 1.00 89.75 77 GLU A CA 1
ATOM 580 C C . GLU A 1 77 ? 5.108 -9.451 4.404 1.00 89.75 77 GLU A C 1
ATOM 582 O O . GLU A 1 77 ? 4.954 -8.663 3.468 1.00 89.75 77 GLU A O 1
ATOM 587 N N . HIS A 1 78 ? 5.828 -9.172 5.497 1.00 91.69 78 HIS A N 1
ATOM 588 C CA . HIS A 1 78 ? 6.612 -7.951 5.716 1.00 91.69 78 HIS A CA 1
ATOM 589 C C . HIS A 1 78 ? 5.854 -6.642 5.433 1.00 91.69 78 HIS A C 1
ATOM 591 O O . HIS A 1 78 ? 6.468 -5.614 5.128 1.00 91.69 78 HIS A O 1
ATOM 597 N N . SER A 1 79 ? 4.524 -6.674 5.541 1.00 93.81 79 SER A N 1
ATOM 598 C CA . SER A 1 79 ? 3.687 -5.504 5.334 1.00 93.81 79 SER A CA 1
ATOM 599 C C . SER A 1 79 ? 3.851 -4.492 6.469 1.00 93.81 79 SER A C 1
ATOM 601 O O . SER A 1 79 ? 4.062 -4.846 7.630 1.00 93.81 79 SER A O 1
ATOM 603 N N . ALA A 1 80 ? 3.762 -3.209 6.130 1.00 93.81 80 ALA A N 1
ATOM 604 C CA . ALA A 1 80 ? 3.881 -2.114 7.078 1.00 93.81 80 ALA A CA 1
ATOM 605 C C . ALA A 1 80 ? 2.949 -0.959 6.697 1.00 93.81 80 ALA A C 1
ATOM 607 O O . ALA A 1 80 ? 3.022 -0.415 5.596 1.00 93.81 80 ALA A O 1
ATOM 608 N N . CYS A 1 81 ? 2.107 -0.556 7.645 1.00 94.94 81 CYS A N 1
ATOM 609 C CA . CYS A 1 81 ? 1.342 0.683 7.581 1.00 94.94 81 CYS A CA 1
ATOM 610 C C . CYS A 1 81 ? 2.032 1.725 8.463 1.00 94.94 81 CYS A C 1
ATOM 612 O O . CYS A 1 81 ? 2.360 1.437 9.614 1.00 94.94 81 CYS A O 1
ATOM 614 N N . ILE A 1 82 ? 2.236 2.929 7.938 1.00 93.75 82 ILE A N 1
ATOM 615 C CA . ILE A 1 82 ? 2.859 4.050 8.645 1.00 93.75 82 ILE A CA 1
ATOM 616 C C . ILE A 1 82 ? 1.819 5.163 8.768 1.00 93.75 82 ILE A C 1
ATOM 618 O O . ILE A 1 82 ? 1.190 5.529 7.782 1.00 93.75 82 ILE A O 1
ATOM 622 N N . LEU A 1 83 ? 1.635 5.714 9.966 1.00 91.88 83 LEU A N 1
ATOM 623 C CA . LEU A 1 83 ? 0.767 6.870 10.193 1.00 91.88 83 LEU A CA 1
ATOM 624 C C . LEU A 1 83 ? 1.613 8.037 10.706 1.00 91.88 83 LEU A C 1
ATOM 626 O O . LEU A 1 83 ? 2.073 7.995 11.848 1.00 91.88 83 LEU A O 1
ATOM 630 N N . PRO A 1 84 ? 1.826 9.069 9.879 1.00 83.62 84 PRO A N 1
ATOM 631 C CA . PRO A 1 84 ? 2.402 10.330 10.317 1.00 83.62 84 PRO A CA 1
ATOM 632 C C . PRO A 1 84 ? 1.413 11.029 11.257 1.00 83.62 84 PRO A C 1
ATOM 634 O O . PRO A 1 84 ? 0.385 11.552 10.829 1.00 83.62 84 PRO A O 1
ATOM 637 N N . GLY A 1 85 ? 1.692 10.984 12.559 1.00 85.25 85 GLY A N 1
ATOM 638 C CA . GLY A 1 85 ? 0.858 11.593 13.594 1.00 85.25 85 GLY A CA 1
ATOM 639 C C . GLY A 1 85 ? 0.252 10.587 14.571 1.00 85.25 85 GLY A C 1
ATOM 640 O O . GLY A 1 85 ? 0.770 9.493 14.786 1.00 85.25 85 GLY A O 1
ATOM 641 N N . SER A 1 86 ? -0.825 11.001 15.239 1.00 88.25 86 SER A N 1
ATOM 642 C CA . SER A 1 86 ? -1.464 10.201 16.285 1.00 88.25 86 SER A CA 1
ATOM 643 C C . SER A 1 86 ? -2.543 9.282 15.726 1.00 88.25 86 SER A C 1
ATOM 645 O O . SER A 1 86 ? -3.391 9.695 14.938 1.00 88.25 86 SER A O 1
ATOM 647 N N . ASP A 1 87 ? -2.539 8.038 16.196 1.00 91.12 87 ASP A N 1
ATOM 648 C CA . ASP A 1 87 ? -3.576 7.065 15.873 1.00 91.12 87 ASP A CA 1
ATOM 649 C C . ASP A 1 87 ? -4.931 7.463 16.473 1.00 91.12 87 ASP A C 1
ATOM 651 O O . ASP A 1 87 ? -5.024 8.025 17.568 1.00 91.12 87 ASP A O 1
ATOM 655 N N . MET A 1 88 ? -5.998 7.160 15.740 1.00 90.88 88 MET A N 1
ATOM 656 C CA . MET A 1 88 ? -7.355 7.593 16.054 1.00 90.88 88 MET A CA 1
ATOM 657 C C . MET A 1 88 ? -8.265 6.393 16.270 1.00 90.88 88 MET A C 1
ATOM 659 O O . MET A 1 88 ? -8.126 5.346 15.636 1.00 90.88 88 MET A O 1
ATOM 663 N N . ARG A 1 89 ? -9.252 6.544 17.155 1.00 92.94 89 ARG A N 1
ATOM 664 C CA . ARG A 1 89 ? -10.292 5.526 17.339 1.00 92.94 89 ARG A CA 1
ATOM 665 C C . ARG A 1 89 ? -11.277 5.579 16.179 1.00 92.94 89 ARG A C 1
ATOM 667 O O . ARG A 1 89 ? -11.700 6.649 15.764 1.00 92.94 89 ARG A O 1
ATOM 674 N N . THR A 1 90 ? -11.695 4.409 15.717 1.00 89.75 90 THR A N 1
ATOM 675 C CA . THR A 1 90 ? -12.638 4.278 14.585 1.00 89.75 90 THR A CA 1
ATOM 676 C C . THR A 1 90 ? -14.068 4.682 14.942 1.00 89.75 90 THR A C 1
ATOM 678 O O . THR A 1 90 ? -14.886 4.893 14.057 1.00 89.75 90 THR A O 1
ATOM 681 N N . GLY A 1 91 ? -14.386 4.781 16.238 1.00 84.69 91 GLY A N 1
ATOM 682 C CA . GLY A 1 91 ? -15.680 5.266 16.730 1.00 84.69 91 GLY A CA 1
ATOM 683 C C . GLY A 1 91 ? -16.873 4.343 16.455 1.00 84.69 91 GLY A C 1
ATOM 684 O O . GLY A 1 91 ? -17.984 4.663 16.865 1.00 84.69 91 GLY A O 1
ATOM 685 N N . GLY A 1 92 ? -16.669 3.192 15.810 1.00 87.38 92 GLY A N 1
ATOM 686 C CA . GLY A 1 92 ? -17.757 2.310 15.412 1.00 87.38 92 GLY A CA 1
ATOM 687 C C . GLY A 1 92 ? -17.291 1.003 14.783 1.00 87.38 92 GLY A C 1
ATOM 688 O O . GLY A 1 92 ? -16.121 0.627 14.848 1.00 87.38 92 GLY A O 1
ATOM 689 N N . THR A 1 93 ? -18.251 0.298 14.189 1.00 92.69 93 THR A N 1
ATOM 690 C CA . THR A 1 93 ? -18.003 -0.969 13.499 1.00 92.69 93 THR A CA 1
ATOM 691 C C . THR A 1 93 ? -17.544 -0.710 12.073 1.00 92.69 93 THR A C 1
ATOM 693 O O . THR A 1 93 ? -18.215 0.003 11.329 1.00 92.69 93 THR A O 1
ATOM 696 N N . LEU A 1 94 ? -16.447 -1.347 11.672 1.00 95.06 94 LEU A N 1
ATOM 697 C CA . LEU A 1 94 ? -16.012 -1.389 10.281 1.00 95.06 94 LEU A CA 1
ATOM 698 C C . LEU A 1 94 ? -16.134 -2.817 9.762 1.00 95.06 94 LEU A C 1
ATOM 700 O O . LEU A 1 94 ? -15.719 -3.772 10.415 1.00 95.06 94 LEU A O 1
ATOM 704 N N . ILE A 1 95 ? -16.729 -2.959 8.584 1.00 96.31 95 ILE A N 1
ATOM 705 C CA . ILE A 1 95 ? -16.903 -4.243 7.912 1.00 96.31 95 ILE A CA 1
ATOM 706 C C . ILE A 1 95 ? -16.157 -4.149 6.595 1.00 96.31 95 ILE A C 1
ATOM 708 O O . ILE A 1 95 ? -16.440 -3.248 5.809 1.00 96.31 95 ILE A O 1
ATOM 712 N N . GLN A 1 96 ? -15.223 -5.063 6.374 1.00 97.69 96 GLN A N 1
ATOM 713 C CA . GLN A 1 96 ? -14.666 -5.339 5.060 1.00 97.69 96 GLN A CA 1
ATOM 714 C C . GLN A 1 96 ? -15.586 -6.364 4.400 1.00 97.69 96 GLN A C 1
ATOM 716 O O . GLN A 1 96 ? -15.734 -7.463 4.935 1.00 97.69 96 GLN A O 1
ATOM 721 N N . TYR A 1 97 ? -16.232 -6.020 3.287 1.00 97.56 97 TYR A N 1
ATOM 722 C CA . TYR A 1 97 ? -17.155 -6.929 2.600 1.00 97.56 97 TYR A CA 1
ATOM 723 C C . TYR A 1 97 ? -16.903 -6.937 1.099 1.00 97.56 97 TYR A C 1
ATOM 725 O O . TYR A 1 97 ? -17.052 -5.911 0.439 1.00 97.56 97 TYR A O 1
ATOM 733 N N . GLN A 1 98 ? -16.547 -8.105 0.558 1.00 97.38 98 GLN A N 1
ATOM 734 C CA . GLN A 1 98 ? -16.315 -8.314 -0.879 1.00 97.38 98 GLN A CA 1
ATOM 735 C C . GLN A 1 98 ? -15.359 -7.294 -1.529 1.00 97.38 98 GLN A C 1
ATOM 737 O O . GLN A 1 98 ? -15.411 -7.039 -2.737 1.00 97.38 98 GLN A O 1
ATOM 742 N N . GLU A 1 99 ? -14.440 -6.753 -0.737 1.00 97.06 99 GLU A N 1
ATOM 743 C CA . GLU A 1 99 ? -13.400 -5.821 -1.157 1.00 97.06 99 GLU A CA 1
ATOM 744 C C . GLU A 1 99 ? -12.029 -6.364 -0.751 1.00 97.06 99 GLU A C 1
ATOM 746 O O . GLU A 1 99 ? -11.910 -7.196 0.153 1.00 97.06 99 GLU A O 1
ATOM 751 N N . THR A 1 100 ? -10.995 -5.939 -1.467 1.00 97.75 100 THR A N 1
ATOM 752 C CA . THR A 1 100 ? -9.608 -6.303 -1.173 1.00 97.75 100 THR A CA 1
ATOM 753 C C . THR A 1 100 ? -9.099 -5.559 0.054 1.00 97.75 100 THR A C 1
ATOM 755 O O . THR A 1 100 ? -9.721 -4.595 0.513 1.00 97.75 100 THR A O 1
ATOM 758 N N . ASP A 1 101 ? -7.965 -5.998 0.589 1.00 97.44 101 ASP A N 1
ATOM 759 C CA . ASP A 1 101 ? -7.322 -5.341 1.727 1.00 97.44 101 ASP A CA 1
ATOM 760 C C . ASP A 1 101 ? -6.938 -3.905 1.360 1.00 97.44 101 ASP A C 1
ATOM 762 O O . ASP A 1 101 ? -7.269 -2.969 2.085 1.00 97.44 101 ASP A O 1
ATOM 766 N N . TRP A 1 102 ? -6.379 -3.705 0.164 1.00 97.06 102 TRP A N 1
ATOM 767 C CA . TRP A 1 102 ? -6.050 -2.378 -0.350 1.00 97.06 102 TRP A CA 1
ATOM 768 C C . TRP A 1 102 ? -7.275 -1.464 -0.489 1.00 97.06 102 TRP A C 1
ATOM 770 O O . TRP A 1 102 ? -7.257 -0.318 -0.039 1.00 97.06 102 TRP A O 1
ATOM 780 N N . ARG A 1 103 ? -8.380 -1.953 -1.068 1.00 97.06 103 ARG A N 1
ATOM 781 C CA . ARG A 1 103 ? -9.614 -1.155 -1.212 1.00 97.06 103 ARG A CA 1
ATOM 782 C C . ARG A 1 103 ? -10.228 -0.784 0.134 1.00 97.06 103 ARG A C 1
ATOM 784 O O . ARG A 1 103 ? -10.662 0.356 0.299 1.00 97.06 103 ARG A O 1
ATOM 791 N N . PHE A 1 104 ? -10.213 -1.709 1.090 1.00 97.50 104 PHE A N 1
ATOM 792 C CA . PHE A 1 104 ? -10.698 -1.452 2.441 1.00 97.50 104 PHE A CA 1
ATOM 793 C C . PHE A 1 104 ? -9.872 -0.373 3.150 1.00 97.50 104 PHE A C 1
ATOM 795 O O . PHE A 1 104 ? -10.436 0.567 3.711 1.00 97.50 104 PHE A O 1
ATOM 802 N N . LEU A 1 105 ? -8.541 -0.458 3.056 1.00 96.88 105 LEU A N 1
ATOM 803 C CA . LEU A 1 105 ? -7.624 0.541 3.610 1.00 96.88 105 LEU A CA 1
ATOM 804 C C . LEU A 1 105 ? -7.830 1.922 2.974 1.00 96.88 105 LEU A C 1
ATOM 806 O O . LEU A 1 105 ? -7.875 2.918 3.692 1.00 96.88 105 LEU A O 1
ATOM 810 N N . LYS A 1 106 ? -8.039 1.997 1.651 1.00 95.81 106 LYS A N 1
ATOM 811 C CA . LYS A 1 106 ? -8.366 3.266 0.971 1.00 95.81 106 LYS A CA 1
ATOM 812 C C . LYS A 1 106 ? -9.664 3.875 1.493 1.00 95.81 106 LYS A C 1
ATOM 814 O O . LYS A 1 106 ? -9.721 5.073 1.758 1.00 95.81 106 LYS A O 1
ATOM 819 N N . ARG A 1 107 ? -10.697 3.052 1.696 1.00 95.38 107 ARG A N 1
ATOM 820 C CA . ARG A 1 107 ? -11.969 3.508 2.271 1.00 95.38 107 ARG A CA 1
ATOM 821 C C . ARG A 1 107 ? -11.803 4.012 3.706 1.00 95.38 107 ARG A C 1
ATOM 823 O O . ARG A 1 107 ? -12.408 5.019 4.059 1.00 95.38 107 ARG A O 1
ATOM 830 N N . MET A 1 108 ? -10.977 3.352 4.518 1.00 94.62 108 MET A N 1
ATOM 831 C CA . MET A 1 108 ? -10.632 3.824 5.865 1.00 94.62 108 MET A CA 1
ATOM 832 C C . MET A 1 108 ? -9.890 5.165 5.840 1.00 94.62 108 MET A C 1
ATOM 834 O O . MET A 1 108 ? -10.236 6.061 6.603 1.00 94.62 108 MET A O 1
ATOM 838 N N . ALA A 1 109 ? -8.897 5.323 4.961 1.00 93.31 109 ALA A N 1
ATOM 839 C CA . ALA A 1 109 ? -8.149 6.573 4.823 1.00 93.31 109 ALA A CA 1
ATOM 840 C C . ALA A 1 109 ? -9.067 7.734 4.391 1.00 93.31 109 ALA A C 1
ATOM 842 O O . ALA A 1 109 ? -9.033 8.810 4.986 1.00 93.31 109 ALA A O 1
ATOM 843 N N . SER A 1 110 ? -9.982 7.472 3.451 1.00 91.62 110 SER A N 1
ATOM 844 C CA . SER A 1 110 ? -11.003 8.429 3.004 1.00 91.62 110 SER A CA 1
ATOM 845 C C . SER A 1 110 ? -11.906 8.923 4.146 1.00 91.62 110 SER A C 1
ATOM 847 O O . SER A 1 110 ? -12.170 10.120 4.234 1.00 91.62 110 SER A O 1
ATOM 849 N N . GLN A 1 111 ? -12.308 8.054 5.086 1.00 89.94 111 GLN A N 1
ATOM 850 C CA . GLN A 1 111 ? -13.090 8.456 6.272 1.00 89.94 111 GLN A CA 1
ATOM 851 C C . GLN A 1 111 ? -12.349 9.435 7.191 1.00 89.94 111 GLN A C 1
ATOM 853 O O . GLN A 1 111 ? -12.984 10.187 7.929 1.00 89.94 111 GLN A O 1
ATOM 858 N N . LEU A 1 112 ? -11.018 9.423 7.147 1.00 88.75 112 LEU A N 1
ATOM 859 C CA . LEU A 1 112 ? -10.158 10.336 7.891 1.00 88.75 112 LEU A CA 1
ATOM 860 C C . LEU A 1 112 ? -9.792 11.597 7.096 1.00 88.75 112 LEU A C 1
ATOM 862 O O . LEU A 1 112 ? -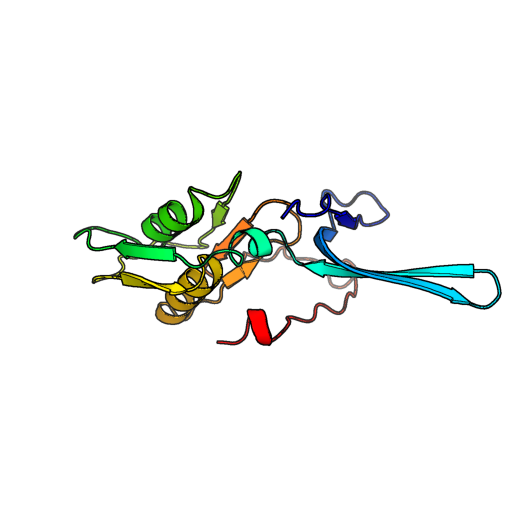9.095 12.458 7.625 1.00 88.75 112 LEU A O 1
ATOM 866 N N . GLY A 1 113 ? -10.226 11.711 5.835 1.00 90.38 113 GLY A N 1
ATOM 867 C CA . GLY A 1 113 ? -9.771 12.771 4.933 1.00 90.38 113 GLY A CA 1
ATOM 868 C C . GLY A 1 113 ? -8.279 12.676 4.602 1.00 90.38 113 GLY A C 1
ATOM 869 O O . GLY A 1 113 ? -7.666 13.679 4.246 1.00 90.38 113 GLY A O 1
ATOM 870 N N . LEU A 1 114 ? -7.683 11.488 4.750 1.00 90.94 114 LEU A N 1
ATOM 871 C CA . LEU A 1 114 ? -6.264 11.243 4.516 1.00 90.94 114 LEU A CA 1
ATOM 872 C C . LEU A 1 114 ? -6.059 10.442 3.223 1.00 90.94 114 LEU A C 1
ATOM 874 O O . LEU A 1 114 ? -6.857 9.552 2.916 1.00 90.94 114 LEU A O 1
ATOM 878 N N . PRO A 1 115 ? -4.980 10.708 2.466 1.00 91.44 115 PRO A N 1
ATOM 879 C CA . PRO A 1 115 ? -4.597 9.854 1.351 1.00 91.44 115 PRO A CA 1
ATOM 880 C C . PRO A 1 115 ? -4.004 8.528 1.849 1.00 91.44 115 PRO A C 1
ATOM 882 O O . PRO A 1 115 ? -3.556 8.417 2.990 1.00 91.44 115 PRO A O 1
ATOM 885 N N . LEU A 1 116 ? -3.956 7.529 0.969 1.00 93.31 116 LEU A N 1
ATOM 886 C CA . LEU A 1 116 ? -3.197 6.297 1.183 1.00 93.31 116 LEU A CA 1
ATOM 887 C C . LEU A 1 116 ? -2.067 6.247 0.151 1.00 93.31 116 LEU A C 1
ATOM 889 O O . LEU A 1 116 ? -2.333 6.114 -1.044 1.00 93.31 116 LEU A O 1
ATOM 893 N N . VAL A 1 117 ? -0.820 6.398 0.600 1.00 92.88 117 VAL A N 1
ATOM 894 C CA . VAL A 1 117 ? 0.343 6.593 -0.282 1.00 92.88 117 VAL A CA 1
ATOM 895 C C . VAL A 1 117 ? 1.286 5.392 -0.190 1.00 92.88 117 VAL A C 1
ATOM 897 O O . VAL A 1 117 ? 1.743 5.074 0.904 1.00 92.88 117 VAL A O 1
ATOM 900 N N . PRO A 1 118 ? 1.611 4.706 -1.296 1.00 92.69 118 PRO A N 1
ATOM 901 C CA . PRO A 1 118 ? 2.554 3.594 -1.277 1.00 92.69 118 PRO A CA 1
ATOM 902 C C . PRO A 1 118 ? 3.991 4.105 -1.104 1.00 92.69 118 PRO A C 1
ATOM 904 O O . PRO A 1 118 ? 4.370 5.114 -1.693 1.00 92.69 118 PRO A O 1
ATOM 907 N N . ASP A 1 119 ? 4.810 3.370 -0.356 1.00 90.75 119 ASP A N 1
ATOM 908 C CA . ASP A 1 119 ? 6.265 3.513 -0.410 1.00 90.75 119 ASP A CA 1
ATOM 909 C C . ASP A 1 119 ? 6.776 2.729 -1.625 1.00 90.75 119 ASP A C 1
ATOM 911 O O . ASP A 1 119 ? 6.650 1.505 -1.699 1.00 90.75 119 ASP A O 1
ATOM 915 N N . THR A 1 120 ? 7.320 3.444 -2.604 1.00 89.12 120 THR A N 1
ATOM 916 C CA . THR A 1 120 ? 7.834 2.863 -3.846 1.00 89.12 120 THR A CA 1
ATOM 917 C C . THR A 1 120 ? 9.268 2.374 -3.724 1.00 89.12 120 THR A C 1
ATOM 919 O O . THR A 1 120 ? 9.757 1.757 -4.658 1.00 89.12 120 THR A O 1
ATOM 922 N N . SER A 1 121 ? 9.955 2.591 -2.602 1.00 87.44 121 SER A N 1
ATOM 923 C CA . SER A 1 121 ? 11.346 2.161 -2.417 1.00 87.44 121 SER A CA 1
ATOM 924 C C . SER A 1 121 ? 11.482 0.703 -1.959 1.00 87.44 121 SER A C 1
ATOM 926 O O . SER A 1 121 ? 12.576 0.134 -2.033 1.00 87.44 121 SER A O 1
ATOM 928 N N . TYR A 1 122 ? 10.386 0.055 -1.539 1.00 88.75 122 TYR A N 1
ATOM 929 C CA . TYR A 1 122 ? 10.396 -1.270 -0.911 1.00 88.75 122 TYR A CA 1
ATOM 930 C C . TYR A 1 122 ? 9.515 -2.304 -1.632 1.00 88.75 122 TYR A C 1
ATOM 932 O O . TYR A 1 122 ? 8.445 -1.994 -2.144 1.00 88.75 122 TYR A O 1
ATOM 940 N N . TYR A 1 123 ? 9.971 -3.561 -1.663 1.00 89.00 123 TYR A N 1
ATOM 941 C CA . TYR A 1 123 ? 9.301 -4.641 -2.400 1.00 89.00 123 TYR A CA 1
ATOM 942 C C . TYR A 1 123 ? 8.021 -5.156 -1.741 1.00 89.00 123 TYR A C 1
ATOM 944 O O . TYR A 1 123 ? 7.080 -5.552 -2.426 1.00 89.00 123 TYR A O 1
ATOM 952 N N . TYR A 1 124 ? 8.000 -5.207 -0.411 1.00 93.25 124 TYR A N 1
ATOM 953 C CA . TYR A 1 124 ? 6.824 -5.630 0.345 1.00 93.25 124 TYR A CA 1
ATOM 954 C C . TYR A 1 124 ? 5.877 -4.452 0.569 1.00 93.25 124 TYR A C 1
ATOM 956 O O . TYR A 1 124 ? 6.297 -3.300 0.427 1.00 93.25 124 TYR A O 1
ATOM 964 N N . PRO A 1 125 ? 4.602 -4.698 0.918 1.00 94.56 125 PRO A N 1
ATOM 965 C CA . PRO A 1 125 ? 3.610 -3.641 1.017 1.00 94.56 125 PRO A CA 1
ATOM 966 C C . PRO A 1 125 ? 3.968 -2.709 2.161 1.00 94.56 125 PRO A C 1
ATOM 968 O O . PRO A 1 125 ? 3.726 -3.009 3.326 1.00 94.56 125 PRO A O 1
ATOM 971 N N . ARG A 1 126 ? 4.531 -1.559 1.824 1.00 94.56 126 ARG A N 1
ATOM 972 C CA . ARG A 1 126 ? 4.760 -0.474 2.761 1.00 94.56 126 ARG A CA 1
ATOM 973 C C . ARG A 1 126 ? 4.022 0.744 2.251 1.00 94.56 126 ARG A C 1
ATOM 975 O O . ARG A 1 126 ? 4.079 1.052 1.064 1.00 94.56 126 ARG A O 1
ATOM 982 N N . PHE A 1 127 ? 3.261 1.382 3.123 1.00 95.00 127 PHE A N 1
ATOM 983 C CA . PHE A 1 127 ? 2.414 2.501 2.740 1.00 95.00 127 PHE A CA 1
ATOM 984 C C . PHE A 1 127 ? 2.121 3.402 3.933 1.00 95.00 127 PHE A C 1
ATOM 986 O O . PHE A 1 127 ? 2.178 2.987 5.091 1.00 95.00 127 PHE A O 1
ATOM 993 N N . TYR A 1 128 ? 1.781 4.642 3.619 1.00 94.50 128 TYR A N 1
ATOM 994 C CA . TYR A 1 128 ? 1.423 5.685 4.553 1.00 94.50 128 TYR A CA 1
ATOM 995 C C . TYR A 1 128 ? -0.090 5.879 4.534 1.00 94.50 128 TYR A C 1
ATOM 997 O O . TYR A 1 128 ? -0.688 6.064 3.473 1.00 94.50 128 TYR A O 1
ATOM 1005 N N . LEU A 1 129 ? -0.706 5.847 5.711 1.00 93.31 129 LEU A N 1
ATOM 1006 C CA . LEU A 1 129 ? -2.043 6.381 5.931 1.00 93.31 129 LEU A CA 1
ATOM 1007 C C . LEU A 1 129 ? -1.856 7.862 6.268 1.00 93.31 129 LEU A C 1
ATOM 1009 O O . LEU A 1 129 ? -1.526 8.212 7.394 1.00 93.31 129 LEU A O 1
ATOM 1013 N N . GLY A 1 130 ? -1.978 8.724 5.264 1.00 89.94 130 GLY A N 1
ATOM 1014 C CA . GLY A 1 130 ? -1.508 10.107 5.297 1.00 89.94 130 GLY A CA 1
ATOM 1015 C C . GLY A 1 130 ? -0.347 10.351 4.331 1.00 89.94 130 GLY A C 1
ATOM 1016 O O . GLY A 1 130 ? 0.021 9.488 3.534 1.00 89.94 130 GLY A O 1
ATOM 1017 N N . LEU A 1 131 ? 0.217 11.557 4.385 1.00 86.56 131 LEU A N 1
ATOM 1018 C CA . LEU A 1 131 ? 1.365 11.941 3.562 1.00 86.56 131 LEU A CA 1
ATOM 1019 C C . LEU A 1 131 ? 2.670 11.680 4.319 1.00 86.56 131 LEU A C 1
ATOM 1021 O O . LEU A 1 131 ? 2.772 12.126 5.462 1.00 86.56 131 LEU A O 1
ATOM 1025 N N . PRO A 1 132 ? 3.670 11.018 3.709 1.00 83.69 132 PRO A N 1
ATOM 1026 C CA . PRO A 1 132 ? 4.990 10.913 4.317 1.00 83.69 132 PRO A CA 1
ATOM 1027 C C . PRO A 1 132 ? 5.572 12.308 4.573 1.00 83.69 132 PRO A C 1
ATOM 1029 O O . PRO A 1 132 ? 5.353 13.235 3.788 1.00 83.69 132 PRO A O 1
ATOM 1032 N N . GLU A 1 133 ? 6.338 12.457 5.654 1.00 76.75 133 GLU A N 1
ATOM 1033 C CA . GLU A 1 133 ? 7.147 13.660 5.841 1.00 76.75 133 GLU A CA 1
ATOM 1034 C C . GLU A 1 133 ? 8.193 13.715 4.724 1.00 76.75 133 GLU A C 1
ATOM 1036 O O . GLU A 1 133 ? 9.037 12.828 4.596 1.00 76.75 133 GLU A O 1
ATOM 1041 N N . GLY A 1 134 ? 8.089 14.729 3.865 1.00 68.06 134 GLY A N 1
ATOM 1042 C CA . GLY A 1 134 ? 9.043 14.933 2.784 1.00 68.06 134 GLY A CA 1
ATOM 1043 C C . GLY A 1 134 ? 10.404 15.367 3.321 1.00 68.06 134 GLY A C 1
ATOM 1044 O O . GLY A 1 134 ? 10.498 16.144 4.273 1.00 68.06 134 GLY A O 1
ATOM 1045 N N . GLU A 1 135 ? 11.471 14.917 2.668 1.00 65.62 135 GLU A N 1
ATOM 1046 C CA . GLU A 1 135 ? 12.800 15.479 2.885 1.00 65.62 135 GLU A CA 1
ATOM 1047 C C . GLU A 1 135 ? 12.883 16.862 2.236 1.00 65.62 135 GLU A C 1
ATOM 1049 O O . GLU A 1 135 ? 12.513 17.046 1.073 1.00 65.62 135 GLU A O 1
ATOM 1054 N N . LYS A 1 136 ? 13.405 17.847 2.969 1.00 63.72 136 LYS A N 1
ATOM 1055 C CA . LYS A 1 136 ? 13.781 19.125 2.360 1.00 63.72 136 LYS A CA 1
ATOM 1056 C C . LYS A 1 136 ? 14.998 18.877 1.473 1.00 63.72 136 LYS A C 1
ATOM 1058 O O . LYS A 1 136 ? 16.043 18.492 1.985 1.00 63.72 136 LYS A O 1
ATOM 1063 N N . ARG A 1 137 ? 14.853 19.104 0.170 1.00 62.53 137 ARG A N 1
ATOM 1064 C CA . ARG A 1 137 ? 15.948 19.048 -0.806 1.00 62.53 137 ARG A CA 1
ATOM 1065 C C . ARG A 1 137 ? 16.120 20.399 -1.474 1.00 62.53 137 ARG A C 1
ATOM 1067 O O . ARG A 1 137 ? 15.142 21.134 -1.637 1.00 62.53 137 ARG A O 1
ATOM 1074 N N . GLU A 1 138 ? 17.351 20.731 -1.842 1.00 64.75 138 GLU A N 1
ATOM 1075 C CA . GLU A 1 138 ? 17.610 21.953 -2.602 1.00 64.75 138 GLU A CA 1
ATOM 1076 C C . GLU A 1 138 ? 17.158 21.787 -4.061 1.00 64.75 138 GLU A C 1
ATOM 1078 O O . GLU A 1 138 ? 17.122 20.678 -4.595 1.00 64.75 138 GLU A O 1
ATOM 1083 N N . LEU A 1 139 ? 16.807 22.892 -4.731 1.00 52.81 139 LEU A N 1
ATOM 1084 C CA . LEU A 1 139 ? 16.199 22.878 -6.073 1.00 52.81 139 LEU A CA 1
ATOM 1085 C C . LEU A 1 139 ? 17.043 22.133 -7.136 1.00 52.81 139 LEU A C 1
ATOM 1087 O O . LEU A 1 139 ? 16.496 21.689 -8.140 1.00 52.81 139 LEU A O 1
ATOM 1091 N N . GLY A 1 140 ? 18.359 21.999 -6.922 1.00 57.22 140 GLY A N 1
ATOM 1092 C CA . GLY A 1 140 ? 19.294 21.289 -7.805 1.00 57.22 140 GLY A CA 1
ATOM 1093 C C . GLY A 1 140 ? 19.455 19.787 -7.531 1.00 57.22 140 GLY A C 1
ATOM 1094 O O . GLY A 1 140 ? 20.106 19.102 -8.312 1.00 57.22 140 GLY A O 1
ATOM 1095 N N . GLU A 1 141 ? 18.870 19.266 -6.450 1.00 54.25 141 GLU A N 1
ATOM 1096 C CA . GLU A 1 141 ? 18.928 17.845 -6.059 1.00 54.25 141 GLU A CA 1
ATOM 1097 C C . GLU A 1 141 ? 17.662 17.070 -6.460 1.00 54.25 141 GLU A C 1
ATOM 1099 O O . GLU A 1 141 ? 17.551 15.859 -6.241 1.00 54.25 141 GLU A O 1
ATOM 1104 N N . ILE A 1 142 ? 16.676 17.770 -7.030 1.00 54.12 142 ILE A N 1
ATOM 1105 C CA . ILE A 1 142 ? 15.428 17.177 -7.495 1.00 54.12 142 ILE A CA 1
ATOM 1106 C C . ILE A 1 142 ? 15.710 16.480 -8.825 1.00 54.12 142 ILE A C 1
ATOM 1108 O O . ILE A 1 142 ? 15.857 17.117 -9.868 1.00 54.12 142 ILE A O 1
ATOM 1112 N N . ILE A 1 143 ? 15.766 15.151 -8.792 1.00 55.66 143 ILE A N 1
ATOM 1113 C CA . ILE A 1 143 ? 15.731 14.342 -10.008 1.00 55.66 143 ILE A CA 1
ATOM 1114 C C . ILE A 1 143 ? 14.361 14.585 -10.648 1.00 55.66 143 ILE A C 1
ATOM 1116 O O . ILE A 1 143 ? 13.337 14.189 -10.091 1.00 55.66 143 ILE A O 1
ATOM 1120 N N . PHE A 1 144 ? 14.338 15.265 -11.796 1.00 42.69 144 PHE A N 1
ATOM 1121 C CA . PHE A 1 144 ? 13.120 15.426 -12.585 1.00 42.69 144 PHE A CA 1
ATOM 1122 C C . PHE A 1 144 ? 12.653 14.041 -13.037 1.00 42.69 144 PHE A C 1
ATOM 1124 O O . PHE A 1 144 ? 13.309 13.377 -13.838 1.00 42.69 144 PHE A O 1
ATOM 1131 N N . CYS A 1 145 ? 11.532 13.595 -12.486 1.00 46.78 145 CYS A N 1
ATOM 1132 C CA . CYS A 1 145 ? 10.843 12.388 -12.900 1.00 46.78 145 CYS A CA 1
ATOM 1133 C C . CYS A 1 145 ? 9.350 12.700 -12.908 1.00 46.78 145 CYS A C 1
ATOM 1135 O O . CYS A 1 145 ? 8.824 13.235 -11.928 1.00 46.78 145 CYS A O 1
ATOM 1137 N N . ASP A 1 146 ? 8.673 12.372 -14.003 1.00 43.66 146 ASP A N 1
ATOM 1138 C CA . ASP A 1 146 ? 7.226 12.511 -14.095 1.00 43.66 146 ASP A CA 1
ATOM 1139 C C . ASP A 1 146 ? 6.569 11.396 -13.266 1.00 43.66 146 ASP A C 1
ATOM 1141 O O . ASP A 1 146 ? 6.273 10.307 -13.760 1.00 43.66 146 ASP A O 1
ATOM 1145 N N . LEU A 1 147 ? 6.350 11.647 -11.970 1.00 49.03 147 LEU A N 1
ATOM 1146 C CA . LEU A 1 147 ? 5.516 10.779 -11.140 1.00 49.03 147 LEU A CA 1
ATOM 1147 C C . LEU A 1 147 ? 4.042 11.016 -11.480 1.00 49.03 147 LEU A C 1
ATOM 1149 O O . LEU A 1 147 ? 3.432 11.992 -11.047 1.00 49.03 147 LEU A O 1
ATOM 1153 N N . CYS A 1 148 ? 3.454 10.087 -12.230 1.00 49.66 148 CYS A N 1
ATOM 1154 C CA . CYS A 1 148 ? 2.015 10.044 -12.458 1.00 49.66 148 CYS A CA 1
ATOM 1155 C C . CYS A 1 148 ? 1.368 9.033 -11.505 1.00 49.66 148 CYS A C 1
ATOM 1157 O O . CYS A 1 148 ? 1.726 7.856 -11.496 1.00 49.66 148 CYS A O 1
ATOM 1159 N N . PHE A 1 149 ? 0.385 9.471 -10.720 1.00 52.38 149 PHE A N 1
ATOM 1160 C CA . PHE A 1 149 ? -0.478 8.561 -9.969 1.00 52.38 149 PHE A CA 1
ATOM 1161 C C . PHE A 1 149 ? -1.576 8.037 -10.898 1.00 52.38 149 PHE A C 1
ATOM 1163 O O . PHE A 1 149 ? -2.308 8.827 -11.494 1.00 52.38 149 PHE A O 1
ATOM 1170 N N . ASP A 1 150 ? -1.726 6.715 -11.011 1.00 53.84 150 ASP A N 1
ATOM 1171 C CA . ASP A 1 150 ? -2.882 6.150 -11.712 1.00 53.84 150 ASP A CA 1
ATOM 1172 C C . ASP A 1 150 ? -4.157 6.447 -10.905 1.00 53.84 150 ASP A C 1
ATOM 1174 O O . ASP A 1 150 ? -4.380 5.902 -9.816 1.00 53.84 150 ASP A O 1
ATOM 1178 N N . GLY A 1 151 ? -5.016 7.307 -11.453 1.00 53.81 151 GLY A N 1
ATOM 1179 C CA . GLY A 1 151 ? -6.291 7.679 -10.845 1.00 53.81 151 GLY A CA 1
ATOM 1180 C C . GLY A 1 151 ? -7.206 6.483 -10.563 1.00 53.81 151 GLY A C 1
ATOM 1181 O O . GLY A 1 151 ? -8.015 6.549 -9.644 1.00 53.81 151 GLY A O 1
ATOM 1182 N N . ARG A 1 152 ? -7.050 5.349 -11.262 1.00 59.75 152 ARG A N 1
ATOM 1183 C CA . ARG A 1 152 ? -7.809 4.116 -10.977 1.00 59.75 152 ARG A CA 1
ATOM 1184 C C . ARG A 1 152 ? -7.487 3.534 -9.600 1.00 59.75 152 ARG A C 1
ATOM 1186 O O . ARG A 1 152 ? -8.343 2.890 -8.990 1.00 59.75 152 ARG A O 1
ATOM 1193 N N . TYR A 1 153 ? -6.269 3.756 -9.109 1.00 48.09 153 TYR A N 1
ATOM 1194 C CA . TYR A 1 153 ? -5.795 3.212 -7.840 1.00 48.09 153 TYR A CA 1
ATOM 1195 C C . TYR A 1 153 ? -5.818 4.235 -6.701 1.00 48.09 153 TYR A C 1
ATOM 1197 O O . TYR A 1 153 ? -6.076 3.822 -5.568 1.00 48.09 153 TYR A O 1
ATOM 1205 N N . TYR A 1 154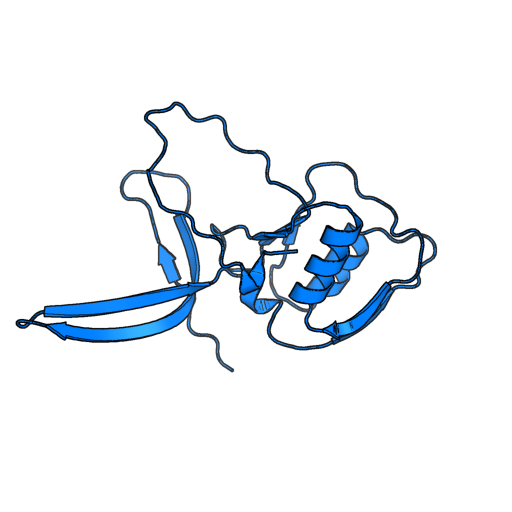 ? -5.617 5.526 -6.982 1.00 54.50 154 TYR A N 1
ATOM 1206 C CA . TYR A 1 154 ? -5.380 6.548 -5.949 1.00 54.50 154 TYR A CA 1
ATOM 1207 C C . TYR A 1 154 ? -6.376 7.719 -5.931 1.00 54.50 154 TYR A C 1
ATOM 1209 O O . TYR A 1 154 ? -6.278 8.557 -5.037 1.00 54.50 154 TYR A O 1
ATOM 1217 N N . ALA A 1 155 ? -7.335 7.796 -6.862 1.00 51.88 155 ALA A N 1
ATOM 1218 C CA . ALA A 1 155 ? -8.414 8.782 -6.762 1.00 51.88 155 ALA A CA 1
ATOM 1219 C C . ALA A 1 155 ? -9.457 8.337 -5.720 1.00 51.88 155 ALA A C 1
ATOM 1221 O O . ALA A 1 155 ? -9.812 7.155 -5.654 1.00 51.88 155 ALA A O 1
ATOM 1222 N N . VAL A 1 156 ? -9.908 9.292 -4.902 1.00 47.31 156 VAL A N 1
ATOM 1223 C CA . VAL A 1 156 ? -10.953 9.134 -3.874 1.00 47.31 156 VAL A CA 1
ATOM 1224 C C . VAL A 1 156 ? -12.291 9.583 -4.439 1.00 47.31 156 VAL A C 1
ATOM 1226 O O . VAL A 1 156 ? -12.310 10.656 -5.081 1.00 47.31 156 VAL A O 1
#

pLDDT: mean 84.26, std 15.72, range [42.56, 97.75]

Foldseek 3Di:
DPFDDWDFACDDDPDPFTPFIFGFPDWDWDADPNDIDIDTDTDAQCVQQQDDQDWDKDADPFDWLLNVLCVLCVVFPPAEEAEDDDIDGPNGMDIRGRGTSLVSNQVSLVVVVAWWAFDRRDYHTYIYSHDPDDDDDDPVPDDDDPDDDDCVRTPD

Radius of gyration: 18.07 Å; chains: 1; bounding box: 44×40×58 Å